Protein AF-A0A930XML5-F1 (afdb_monomer_lite)

Radius of gyration: 14.66 Å; chains: 1; bounding box: 40×23×38 Å

Structure (mmCIF, N/CA/C/O backbone):
data_AF-A0A930XML5-F1
#
_entry.id   AF-A0A930XML5-F1
#
loop_
_atom_site.group_PDB
_atom_site.id
_atom_site.type_symbol
_atom_site.label_atom_id
_atom_site.label_alt_id
_atom_site.label_comp_id
_atom_site.label_asym_id
_atom_site.label_entity_id
_atom_site.label_seq_id
_atom_site.pdbx_PDB_ins_code
_atom_site.Cartn_x
_atom_site.Cartn_y
_atom_site.Cartn_z
_atom_site.occupancy
_atom_site.B_iso_or_equiv
_atom_site.auth_seq_id
_atom_site.auth_comp_id
_atom_site.auth_asym_id
_atom_site.auth_atom_id
_atom_site.pdbx_PDB_model_num
ATOM 1 N N . MET A 1 1 ? 22.984 3.174 -24.358 1.00 62.47 1 MET A N 1
ATOM 2 C CA . MET A 1 1 ? 22.292 4.463 -24.583 1.00 62.47 1 MET A CA 1
ATOM 3 C C . MET A 1 1 ? 20.825 4.255 -24.240 1.00 62.47 1 MET A C 1
ATOM 5 O O . MET A 1 1 ? 20.259 3.301 -24.752 1.00 62.47 1 MET A O 1
ATOM 9 N N . SER A 1 2 ? 20.248 5.058 -23.342 1.00 86.25 2 SER A N 1
ATOM 10 C CA . SER A 1 2 ? 18.819 5.018 -22.988 1.00 86.25 2 SER A CA 1
ATOM 11 C C . SER A 1 2 ? 18.193 6.345 -23.411 1.00 86.25 2 SER A C 1
ATOM 13 O O . SER A 1 2 ? 18.753 7.391 -23.087 1.00 86.25 2 SER A O 1
ATOM 15 N N . ILE A 1 3 ? 17.097 6.304 -24.173 1.00 93.31 3 ILE A N 1
ATOM 16 C CA . ILE A 1 3 ? 16.403 7.495 -24.682 1.00 93.31 3 ILE A CA 1
ATOM 17 C C . ILE A 1 3 ? 14.961 7.455 -24.157 1.00 93.31 3 ILE A C 1
ATOM 19 O O . ILE A 1 3 ? 14.250 6.495 -24.459 1.00 93.31 3 ILE A O 1
ATOM 23 N N . PRO A 1 4 ? 14.517 8.452 -23.371 1.00 92.69 4 PRO A N 1
ATOM 24 C CA . PRO A 1 4 ? 13.145 8.509 -22.875 1.00 92.69 4 PRO A CA 1
ATOM 25 C C . PRO A 1 4 ? 12.133 8.646 -24.017 1.00 92.69 4 PRO A C 1
ATOM 27 O O . PRO A 1 4 ? 12.318 9.471 -24.909 1.00 92.69 4 PRO A O 1
ATOM 30 N N . ILE A 1 5 ? 11.053 7.862 -23.962 1.00 95.50 5 ILE A N 1
ATOM 31 C CA . ILE A 1 5 ? 9.984 7.868 -24.979 1.00 95.50 5 ILE A CA 1
ATOM 32 C C . ILE A 1 5 ? 8.635 8.347 -24.436 1.00 95.50 5 ILE A C 1
ATOM 34 O O . ILE A 1 5 ? 7.843 8.922 -25.175 1.00 95.50 5 ILE A O 1
ATOM 38 N N . ALA A 1 6 ? 8.367 8.112 -23.152 1.00 94.25 6 ALA A N 1
ATOM 39 C CA . ALA A 1 6 ? 7.114 8.446 -22.493 1.00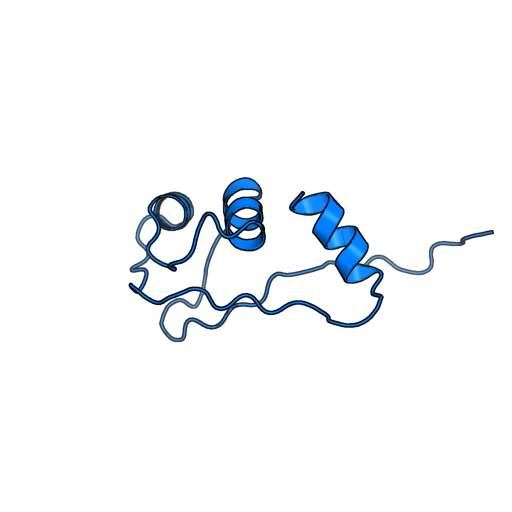 94.25 6 ALA A CA 1
ATOM 40 C C . ALA A 1 6 ? 7.317 8.527 -20.976 1.00 94.25 6 ALA A C 1
ATOM 42 O O . ALA A 1 6 ? 8.304 8.016 -20.442 1.00 94.25 6 ALA A O 1
ATOM 43 N N . VAL A 1 7 ? 6.350 9.142 -20.297 1.00 93.50 7 VAL A N 1
ATOM 44 C CA . VAL A 1 7 ? 6.226 9.143 -18.837 1.00 93.50 7 VAL A CA 1
ATOM 45 C C . VAL A 1 7 ? 4.948 8.394 -18.481 1.00 93.50 7 VAL A C 1
ATOM 47 O O . VAL A 1 7 ? 3.897 8.651 -19.066 1.00 93.50 7 VAL A O 1
ATOM 50 N N . SER A 1 8 ? 5.037 7.476 -17.526 1.00 92.69 8 SER A N 1
ATOM 51 C CA . SER A 1 8 ? 3.895 6.762 -16.961 1.00 92.69 8 SER A CA 1
ATOM 52 C C . SER A 1 8 ? 3.872 6.917 -15.442 1.00 92.69 8 SER A C 1
ATOM 54 O O . SER A 1 8 ? 4.882 7.250 -14.819 1.00 92.69 8 SER A O 1
ATOM 56 N N . ALA A 1 9 ? 2.700 6.696 -14.851 1.00 93.00 9 ALA A N 1
ATOM 57 C CA . ALA A 1 9 ? 2.514 6.655 -13.408 1.00 93.00 9 ALA A CA 1
ATOM 58 C C . ALA A 1 9 ? 2.214 5.221 -12.958 1.00 93.00 9 ALA A C 1
ATOM 60 O O . ALA A 1 9 ? 1.613 4.441 -13.699 1.00 93.00 9 ALA A O 1
ATOM 61 N N . ILE A 1 10 ? 2.612 4.897 -11.730 1.00 93.69 10 ILE A N 1
ATOM 62 C CA . ILE A 1 10 ? 2.264 3.647 -11.054 1.00 93.69 10 ILE A CA 1
ATOM 63 C C . ILE A 1 10 ? 1.220 3.978 -9.990 1.00 93.69 10 ILE A C 1
ATOM 65 O O . ILE A 1 10 ? 1.400 4.924 -9.224 1.00 93.69 10 ILE A O 1
ATOM 69 N N . ALA A 1 11 ? 0.146 3.195 -9.941 1.00 93.12 11 ALA A N 1
ATOM 70 C CA . ALA A 1 11 ? -0.883 3.285 -8.914 1.00 93.12 11 ALA A CA 1
ATOM 71 C C . ALA A 1 11 ? -0.944 1.980 -8.113 1.00 93.12 11 ALA A C 1
ATOM 73 O O . ALA A 1 11 ? -0.719 0.896 -8.657 1.00 93.12 11 ALA A O 1
ATOM 74 N N . LEU A 1 12 ? -1.273 2.089 -6.826 1.00 94.62 12 LEU A N 1
ATOM 75 C CA . LEU A 1 12 ? -1.576 0.939 -5.982 1.00 94.62 12 LEU A CA 1
ATOM 76 C C . LEU A 1 12 ? -3.060 0.605 -6.124 1.00 94.62 12 LEU A C 1
ATOM 78 O O . LEU A 1 12 ? -3.919 1.407 -5.766 1.00 94.62 12 LEU A O 1
ATOM 82 N N . ALA A 1 13 ? -3.353 -0.575 -6.661 1.00 95.69 13 ALA A N 1
ATOM 83 C CA . ALA A 1 13 ? -4.711 -1.097 -6.711 1.00 95.69 13 ALA A CA 1
ATOM 84 C C . ALA A 1 13 ? -5.037 -1.850 -5.414 1.00 95.69 13 ALA A C 1
ATOM 86 O O . ALA A 1 13 ? -4.180 -2.532 -4.850 1.00 95.69 13 ALA A O 1
ATOM 87 N N . TYR A 1 14 ? -6.286 -1.753 -4.968 1.00 97.06 14 TYR A N 1
ATOM 88 C CA . TYR A 1 14 ? -6.798 -2.432 -3.780 1.00 97.06 14 TYR A CA 1
ATOM 89 C C . TYR A 1 14 ? -8.210 -2.972 -4.042 1.00 97.06 14 TYR A C 1
ATOM 91 O O . TYR A 1 14 ? -8.837 -2.631 -5.045 1.00 97.06 14 TYR A O 1
ATOM 99 N N . ASN A 1 15 ? -8.692 -3.847 -3.156 1.00 96.88 15 ASN A N 1
ATOM 100 C CA . ASN A 1 15 ? -10.032 -4.426 -3.237 1.00 96.88 15 ASN A CA 1
ATOM 101 C C . ASN A 1 15 ? -10.736 -4.317 -1.881 1.00 96.88 15 ASN A C 1
ATOM 103 O O . ASN A 1 15 ? -10.543 -5.167 -1.012 1.00 96.88 15 ASN A O 1
ATOM 107 N N . LEU A 1 16 ? -11.534 -3.262 -1.730 1.00 96.62 16 LEU A N 1
ATOM 108 C CA . LEU A 1 16 ? -12.408 -3.007 -0.590 1.00 96.62 16 LEU A CA 1
ATOM 109 C C . LEU A 1 16 ? -13.760 -2.529 -1.141 1.00 96.62 16 LEU A C 1
ATOM 111 O O . LEU A 1 16 ? -13.874 -1.355 -1.488 1.00 96.62 16 LEU A O 1
ATOM 115 N N . PRO A 1 17 ? -14.766 -3.414 -1.278 1.00 91.06 17 PRO A N 1
ATOM 116 C CA . PRO A 1 17 ? -16.033 -3.076 -1.936 1.00 91.06 17 PRO A CA 1
ATOM 117 C C . PRO A 1 17 ? -16.742 -1.849 -1.350 1.00 91.06 17 PRO A C 1
ATOM 119 O O . PRO A 1 17 ? -17.328 -1.073 -2.101 1.00 91.06 17 PRO A O 1
ATOM 122 N N . ASP A 1 18 ? -16.637 -1.658 -0.034 1.00 93.25 18 ASP A N 1
ATOM 123 C CA . ASP A 1 18 ? -17.324 -0.591 0.703 1.00 93.25 18 ASP A CA 1
ATOM 124 C C . ASP A 1 18 ? -16.459 0.669 0.911 1.00 93.25 18 ASP A C 1
ATOM 126 O O . ASP A 1 18 ? -16.929 1.658 1.469 1.00 93.25 18 ASP A O 1
ATOM 130 N N . VAL A 1 19 ? -15.204 0.667 0.441 1.00 96.44 19 VAL A N 1
ATOM 131 C CA . VAL A 1 19 ? -14.273 1.802 0.557 1.00 96.44 19 VAL A CA 1
ATOM 132 C C . VAL A 1 19 ? -13.859 2.250 -0.849 1.00 96.44 19 VAL A C 1
ATOM 134 O O . VAL A 1 19 ? -12.861 1.766 -1.379 1.00 96.44 19 VAL A O 1
ATOM 137 N N . PRO A 1 20 ? -14.616 3.154 -1.498 1.00 93.75 20 PRO A N 1
ATOM 138 C CA . PRO A 1 20 ? -14.354 3.555 -2.883 1.00 93.75 20 PRO A CA 1
ATOM 139 C C . PRO A 1 20 ? -13.159 4.509 -3.036 1.00 93.75 20 PRO A C 1
ATOM 141 O O . PRO A 1 20 ? -12.582 4.607 -4.119 1.00 93.75 20 PRO A O 1
ATOM 144 N N . GLU A 1 21 ? -12.798 5.231 -1.972 1.00 95.38 21 GLU A N 1
ATOM 145 C CA . GLU A 1 21 ? -11.645 6.129 -1.936 1.00 95.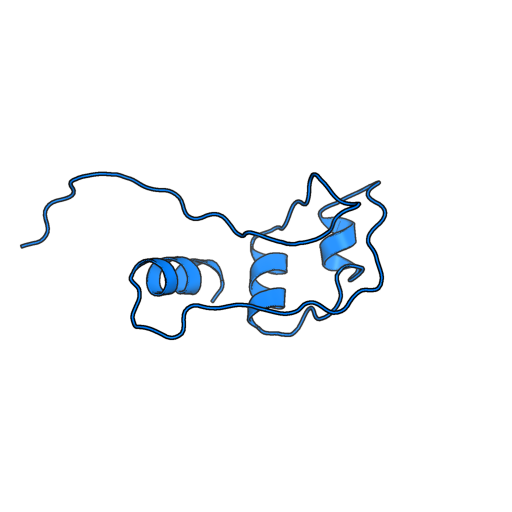38 21 GLU A CA 1
ATOM 146 C C . GLU A 1 21 ? -10.802 5.821 -0.699 1.00 95.38 21 GLU A C 1
ATOM 148 O O . GLU A 1 21 ? -11.224 6.057 0.431 1.00 95.38 21 GLU A O 1
ATOM 153 N N . LEU A 1 22 ? -9.596 5.310 -0.935 1.00 97.38 22 LEU A N 1
ATOM 154 C CA . LEU A 1 22 ? -8.594 5.051 0.085 1.00 97.38 22 LEU A CA 1
ATOM 155 C C . LEU A 1 22 ? -7.346 5.884 -0.203 1.00 97.38 22 LEU A C 1
ATOM 157 O O . LEU A 1 22 ? -6.801 5.870 -1.309 1.00 97.38 22 LEU A O 1
ATOM 161 N N . LYS A 1 23 ? -6.872 6.588 0.818 1.00 97.56 23 LYS A N 1
ATOM 162 C CA . LYS A 1 23 ? -5.624 7.346 0.818 1.00 97.56 23 LYS A CA 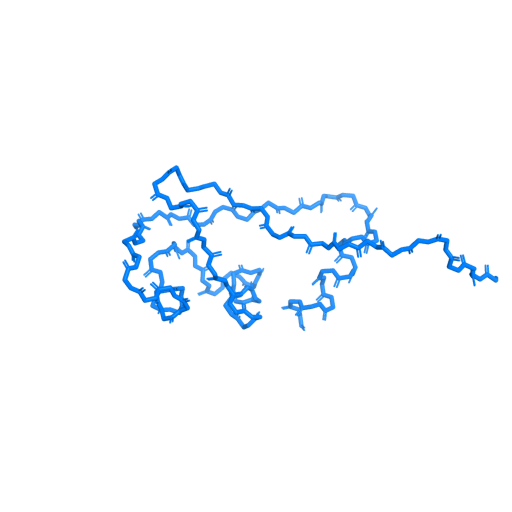1
ATOM 163 C C . LYS A 1 23 ? -4.586 6.573 1.603 1.00 97.56 23 LYS A C 1
ATOM 165 O O . LYS A 1 23 ? -4.848 6.097 2.699 1.00 97.56 23 LYS A O 1
ATOM 170 N N . LEU A 1 24 ? -3.394 6.453 1.040 1.00 97.38 24 LEU A N 1
ATOM 171 C CA . LEU A 1 24 ? -2.259 5.854 1.723 1.00 97.38 24 LEU A CA 1
ATOM 172 C C . LEU A 1 24 ? -1.090 6.817 1.612 1.00 97.38 24 LEU A C 1
ATOM 174 O O . LEU A 1 24 ? -0.667 7.177 0.510 1.00 97.38 24 LEU A O 1
ATOM 178 N N . SER A 1 25 ? -0.557 7.237 2.755 1.00 97.25 25 SER A N 1
ATOM 179 C CA . SER A 1 25 ? 0.712 7.949 2.776 1.00 97.25 25 SER A CA 1
ATOM 180 C C . SER A 1 25 ? 1.837 7.030 2.289 1.00 97.25 25 SER A C 1
ATOM 182 O O . SER A 1 25 ? 1.713 5.797 2.246 1.00 97.25 25 SER A O 1
ATOM 184 N N . ARG A 1 26 ? 2.983 7.621 1.936 1.00 95.62 26 ARG A N 1
ATOM 185 C CA . ARG A 1 26 ? 4.173 6.848 1.556 1.00 95.62 26 ARG A CA 1
ATOM 186 C C . ARG A 1 26 ? 4.589 5.878 2.666 1.00 95.62 26 ARG A C 1
ATOM 188 O O . ARG A 1 26 ? 4.895 4.727 2.377 1.00 95.62 26 ARG A O 1
ATOM 195 N N . THR A 1 27 ? 4.573 6.335 3.918 1.00 97.38 27 THR A N 1
ATOM 196 C CA . THR A 1 27 ? 4.971 5.531 5.081 1.00 97.38 27 THR A CA 1
ATOM 197 C C . THR A 1 27 ? 4.004 4.376 5.320 1.00 97.38 27 THR A C 1
ATOM 199 O O . THR A 1 27 ? 4.449 3.244 5.481 1.00 97.38 27 THR A O 1
ATOM 202 N N . THR A 1 28 ? 2.693 4.631 5.272 1.00 98.06 28 THR A N 1
ATOM 203 C CA . THR A 1 28 ? 1.669 3.584 5.409 1.00 98.06 28 THR A CA 1
ATOM 204 C C . THR A 1 28 ? 1.797 2.551 4.291 1.00 98.06 28 THR A C 1
ATOM 206 O O . THR A 1 28 ? 1.800 1.352 4.553 1.00 98.06 28 THR A O 1
ATOM 209 N N . SER A 1 29 ? 2.001 3.000 3.048 1.00 97.44 29 SER A N 1
ATOM 210 C CA . SER A 1 29 ? 2.247 2.103 1.914 1.00 97.44 29 SER A CA 1
ATOM 211 C C . SER A 1 29 ? 3.481 1.227 2.157 1.00 97.44 29 SER A C 1
ATOM 213 O O . SER A 1 29 ? 3.400 0.009 2.042 1.00 97.44 29 SER A O 1
ATOM 215 N N . ALA A 1 30 ? 4.609 1.821 2.557 1.00 97.31 30 ALA A N 1
ATOM 216 C CA . ALA A 1 30 ? 5.835 1.090 2.873 1.00 97.31 30 ALA A CA 1
ATOM 217 C C . ALA A 1 30 ? 5.629 0.033 3.964 1.00 97.31 30 ALA A C 1
ATOM 219 O O . ALA A 1 30 ? 6.028 -1.120 3.802 1.00 97.31 30 ALA A O 1
ATOM 220 N N . ASP A 1 31 ? 4.949 0.392 5.051 1.00 98.06 31 ASP A N 1
ATOM 221 C CA . ASP A 1 31 ? 4.678 -0.531 6.148 1.00 98.06 31 ASP A CA 1
ATOM 222 C C . ASP A 1 31 ? 3.741 -1.687 5.745 1.00 98.06 31 ASP A C 1
ATOM 224 O O . ASP A 1 31 ? 3.895 -2.785 6.284 1.00 98.06 31 ASP A O 1
ATOM 228 N N . ILE A 1 32 ? 2.836 -1.495 4.775 1.00 97.94 32 ILE A N 1
ATOM 229 C CA . ILE A 1 32 ? 2.058 -2.590 4.165 1.00 97.94 32 ILE A CA 1
ATOM 230 C C . ILE A 1 32 ? 2.983 -3.535 3.384 1.00 97.94 32 ILE A C 1
ATOM 232 O O . ILE A 1 32 ? 2.950 -4.747 3.597 1.00 97.94 32 ILE A O 1
ATOM 236 N N . PHE A 1 33 ? 3.847 -3.004 2.509 1.00 96.56 33 PHE A N 1
ATOM 237 C CA . PHE A 1 33 ? 4.771 -3.825 1.707 1.00 96.56 33 PHE A CA 1
ATOM 238 C C . PHE A 1 33 ? 5.821 -4.558 2.560 1.00 96.56 33 PHE A C 1
ATOM 240 O O . PHE A 1 33 ? 6.249 -5.651 2.196 1.00 96.56 33 PHE A O 1
ATOM 247 N N . LEU A 1 34 ? 6.199 -3.994 3.712 1.00 95.56 34 LEU A N 1
ATOM 248 C CA . LEU A 1 34 ? 7.081 -4.627 4.701 1.00 95.56 34 LEU A CA 1
ATOM 249 C C . LEU A 1 34 ? 6.352 -5.610 5.635 1.00 95.56 34 LEU A C 1
ATOM 251 O O . LEU A 1 34 ? 6.999 -6.241 6.470 1.00 95.56 34 LEU A O 1
ATOM 255 N N . GLY A 1 35 ? 5.023 -5.726 5.537 1.00 96.19 35 GLY A N 1
ATOM 256 C CA . GLY A 1 35 ? 4.214 -6.611 6.379 1.00 96.19 35 GLY A CA 1
ATOM 257 C C . GLY A 1 35 ? 4.052 -6.148 7.832 1.00 96.19 35 GLY A C 1
ATOM 258 O O . GLY A 1 35 ? 3.692 -6.950 8.688 1.00 96.19 35 GLY A O 1
ATOM 259 N N . LYS A 1 36 ? 4.318 -4.870 8.137 1.00 98.12 36 LYS A N 1
ATOM 260 C CA . LYS A 1 36 ? 4.083 -4.278 9.469 1.00 98.12 36 LYS A CA 1
ATOM 261 C C . LYS A 1 36 ? 2.645 -3.806 9.668 1.00 98.12 36 LYS A C 1
ATOM 263 O O . LYS A 1 36 ? 2.210 -3.662 10.808 1.00 98.12 36 LYS A O 1
ATOM 268 N N . ILE A 1 37 ? 1.951 -3.496 8.577 1.00 98.44 37 ILE A N 1
ATOM 269 C CA . ILE A 1 37 ? 0.504 -3.282 8.542 1.00 98.44 37 ILE A CA 1
ATOM 270 C C . ILE A 1 37 ? -0.094 -4.503 7.858 1.00 98.44 37 ILE A C 1
ATOM 272 O O . ILE A 1 37 ? 0.278 -4.824 6.730 1.00 98.44 37 ILE A O 1
ATOM 276 N N . THR A 1 38 ? -0.980 -5.207 8.558 1.00 98.38 38 THR A N 1
ATOM 277 C CA . THR A 1 38 ? -1.514 -6.500 8.098 1.00 98.38 38 THR A CA 1
ATOM 278 C C . THR A 1 38 ? -3.036 -6.551 8.046 1.00 98.38 38 THR A C 1
ATOM 280 O O . THR A 1 38 ? -3.574 -7.505 7.489 1.00 98.38 38 THR A O 1
ATOM 283 N N . THR A 1 39 ? -3.729 -5.524 8.541 1.00 98.38 39 THR A N 1
ATOM 284 C CA . THR A 1 39 ? -5.186 -5.365 8.453 1.00 98.38 39 THR A CA 1
ATOM 285 C C . THR A 1 39 ? -5.540 -3.971 7.936 1.00 98.38 39 THR A C 1
ATOM 287 O O . THR A 1 39 ? -4.750 -3.034 8.064 1.00 98.38 39 THR A O 1
ATOM 290 N N . TRP A 1 40 ? -6.698 -3.840 7.286 1.00 98.31 40 TRP A N 1
ATOM 291 C CA . TRP A 1 40 ? -7.136 -2.583 6.666 1.00 98.31 40 TRP A CA 1
ATOM 292 C C . TRP A 1 40 ? -7.604 -1.523 7.667 1.00 98.31 40 TRP A C 1
ATOM 294 O O . TRP A 1 40 ? -7.567 -0.340 7.344 1.00 98.31 40 TRP A O 1
ATOM 304 N N . ASP A 1 41 ? -7.993 -1.930 8.870 1.00 98.00 41 ASP A N 1
ATOM 305 C CA . ASP A 1 41 ? -8.392 -1.069 9.985 1.00 98.00 41 ASP A CA 1
ATOM 306 C C . ASP A 1 41 ? -7.210 -0.593 10.851 1.00 98.00 41 ASP A C 1
ATOM 308 O O . ASP A 1 41 ? -7.420 0.029 11.894 1.00 98.00 41 ASP A O 1
ATOM 312 N N . ASP A 1 42 ? -5.963 -0.853 10.431 1.00 98.62 42 ASP A N 1
ATOM 313 C CA . ASP A 1 42 ? -4.775 -0.416 11.168 1.00 98.62 42 ASP A CA 1
ATOM 314 C C . ASP A 1 42 ? -4.835 1.100 11.450 1.00 98.62 42 ASP A C 1
ATOM 316 O O . ASP A 1 42 ? -5.125 1.887 10.538 1.00 98.62 42 ASP A O 1
ATOM 320 N N . PRO A 1 43 ? -4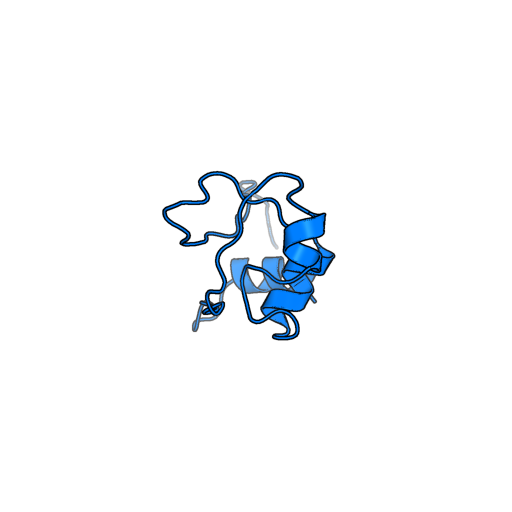.510 1.552 12.680 1.00 98.31 43 PRO A N 1
ATOM 321 C CA . PRO A 1 43 ? -4.603 2.960 13.059 1.00 98.31 43 PRO A CA 1
ATOM 322 C C . PRO A 1 43 ? -3.849 3.921 12.133 1.00 98.31 43 PRO A C 1
ATOM 324 O O . PRO A 1 43 ? -4.235 5.083 12.013 1.00 98.31 43 PRO A O 1
ATOM 327 N N . ARG A 1 44 ? -2.783 3.460 11.465 1.00 98.50 44 ARG A N 1
ATOM 328 C CA . ARG A 1 44 ? -2.033 4.259 10.482 1.00 98.50 44 ARG A CA 1
ATOM 329 C C . ARG A 1 44 ? -2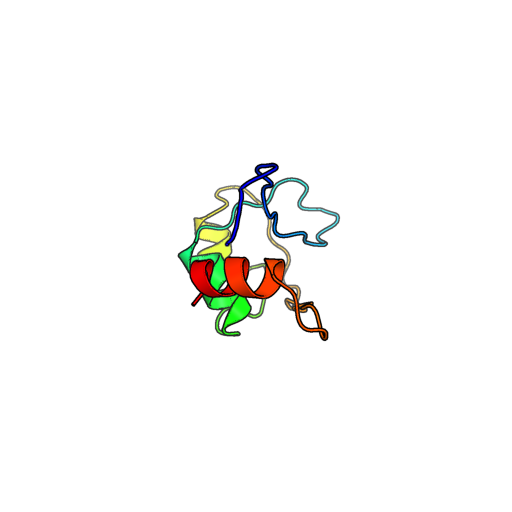.833 4.481 9.197 1.00 98.50 44 ARG A C 1
ATOM 331 O O . ARG A 1 44 ? -2.813 5.587 8.668 1.00 98.50 44 ARG A O 1
ATOM 338 N N . ILE A 1 45 ? -3.576 3.473 8.731 1.00 98.44 45 ILE A N 1
ATOM 339 C CA . ILE A 1 45 ? -4.498 3.618 7.593 1.00 98.44 45 ILE A CA 1
ATOM 340 C C . ILE A 1 45 ? -5.676 4.509 8.001 1.00 98.44 45 ILE A C 1
ATOM 342 O O . ILE A 1 45 ? -6.042 5.412 7.252 1.00 98.44 45 ILE A O 1
ATOM 346 N N . ALA A 1 46 ? -6.227 4.323 9.204 1.00 98.19 46 ALA A N 1
ATOM 347 C CA . ALA A 1 46 ? -7.307 5.168 9.717 1.00 98.19 46 ALA A CA 1
ATOM 348 C C . ALA A 1 46 ? -6.890 6.645 9.840 1.00 98.19 46 ALA A C 1
ATOM 350 O O . ALA A 1 46 ? -7.660 7.539 9.492 1.00 98.19 46 ALA A O 1
ATOM 351 N N . ALA A 1 47 ? -5.653 6.915 10.272 1.00 98.31 47 ALA A N 1
ATOM 352 C CA . ALA A 1 47 ? -5.108 8.269 10.349 1.00 98.31 47 ALA A CA 1
ATOM 353 C C . ALA A 1 47 ? -4.986 8.944 8.970 1.00 98.31 47 ALA A C 1
ATOM 355 O O . ALA A 1 47 ? -5.229 10.146 8.858 1.00 98.31 47 ALA A O 1
ATOM 356 N N . ASP A 1 48 ? -4.662 8.177 7.925 1.00 98.31 48 ASP A N 1
ATOM 357 C CA . ASP A 1 48 ? -4.624 8.668 6.541 1.00 98.31 48 ASP A CA 1
ATOM 358 C C . ASP A 1 48 ? -6.038 8.900 5.955 1.00 98.31 48 ASP A C 1
ATOM 360 O O . ASP A 1 48 ? -6.186 9.619 4.963 1.00 98.31 48 ASP A O 1
ATOM 364 N N . ASN A 1 49 ? -7.082 8.322 6.567 1.00 98.12 49 ASN A N 1
ATOM 365 C CA . ASN A 1 49 ? -8.463 8.303 6.069 1.00 98.12 49 ASN A CA 1
ATOM 366 C C . ASN A 1 49 ? -9.491 8.734 7.137 1.00 98.12 49 ASN A C 1
ATOM 368 O O . ASN A 1 49 ? -10.365 7.949 7.516 1.00 98.12 49 ASN A O 1
ATOM 372 N N . PRO A 1 50 ? -9.434 9.981 7.638 1.00 97.12 50 PRO A N 1
ATOM 373 C CA . PRO A 1 50 ? -10.357 10.436 8.671 1.00 97.12 50 PRO A CA 1
ATOM 374 C C . PRO A 1 50 ? -11.812 10.393 8.183 1.00 97.12 50 PRO A C 1
ATOM 376 O O . PRO A 1 50 ? -12.148 10.962 7.146 1.00 97.12 50 PRO A O 1
ATOM 379 N N . GLY A 1 51 ? -12.682 9.751 8.967 1.00 94.94 51 GLY A N 1
ATOM 380 C CA . GLY A 1 51 ? -14.114 9.629 8.669 1.00 94.94 51 GLY A CA 1
ATOM 381 C C . GLY A 1 51 ? -14.484 8.488 7.718 1.00 94.94 51 GLY A C 1
ATOM 382 O O . GLY A 1 51 ? -15.649 8.387 7.343 1.00 94.94 51 GLY A O 1
ATOM 383 N N . VAL A 1 52 ? -13.528 7.636 7.339 1.00 97.00 52 VAL A N 1
ATOM 384 C CA . VAL A 1 52 ? -13.784 6.415 6.566 1.00 97.00 52 VAL A CA 1
ATOM 385 C C . VAL A 1 52 ? -13.928 5.233 7.522 1.00 97.00 52 VAL A C 1
ATOM 387 O O . VAL A 1 52 ? -13.070 5.010 8.374 1.00 97.00 52 VAL A O 1
ATOM 390 N N . GLU A 1 53 ? -15.004 4.463 7.374 1.00 96.25 53 GLU A N 1
ATOM 391 C CA . GLU A 1 53 ? -15.162 3.189 8.076 1.00 96.25 53 GLU A CA 1
ATOM 392 C C . GLU A 1 53 ? -14.303 2.126 7.383 1.00 96.25 53 GLU A C 1
ATOM 394 O O . GLU A 1 53 ? -14.570 1.727 6.250 1.00 96.25 53 GLU A O 1
ATOM 399 N N . LEU A 1 54 ? -13.228 1.704 8.052 1.00 97.62 54 LEU A N 1
ATOM 400 C CA . LEU A 1 54 ? -12.304 0.697 7.538 1.00 97.62 54 LEU A CA 1
ATOM 401 C C . LEU A 1 54 ? -12.662 -0.682 8.106 1.00 97.62 54 LEU A C 1
ATOM 403 O O . LEU A 1 54 ? -12.908 -0.797 9.308 1.00 97.62 54 LEU A O 1
ATOM 407 N N . PRO A 1 55 ? -12.693 -1.735 7.274 1.00 97.00 55 PRO A N 1
ATOM 408 C CA . PRO A 1 55 ? -13.073 -3.061 7.733 1.00 97.00 55 PRO A CA 1
ATOM 409 C C . PRO A 1 55 ? -11.902 -3.783 8.414 1.00 97.00 55 PRO A C 1
ATOM 411 O O . PRO A 1 55 ? -10.759 -3.694 7.962 1.00 97.00 55 PRO A O 1
ATOM 414 N N . GLU A 1 56 ? -12.204 -4.592 9.434 1.00 96.88 56 GLU A N 1
ATOM 415 C CA . GLU A 1 56 ? -11.259 -5.520 10.079 1.00 96.88 56 GLU A CA 1
ATOM 416 C C . GLU A 1 56 ? -10.988 -6.730 9.160 1.00 96.88 56 GLU A C 1
ATOM 418 O O . GLU A 1 56 ? -11.383 -7.870 9.411 1.00 96.88 56 GLU A O 1
ATOM 423 N N . LEU A 1 57 ? -10.367 -6.467 8.009 1.00 97.44 57 LEU A N 1
ATOM 424 C CA . LEU A 1 57 ? -10.002 -7.469 7.013 1.00 97.44 57 LEU A CA 1
ATOM 425 C C . LEU A 1 57 ? -8.480 -7.564 6.890 1.00 97.44 57 LEU A C 1
ATOM 427 O O . LEU A 1 57 ? -7.805 -6.531 6.854 1.00 97.44 57 LEU A O 1
ATOM 431 N N . PRO A 1 58 ? -7.919 -8.779 6.748 1.00 98.19 58 PRO A N 1
ATOM 432 C CA . PRO A 1 58 ? -6.496 -8.941 6.506 1.00 98.19 58 PRO A CA 1
ATOM 433 C C . PRO A 1 58 ? -6.107 -8.388 5.131 1.00 98.19 58 PRO A C 1
ATOM 435 O O . PRO A 1 58 ? -6.806 -8.579 4.130 1.00 98.19 58 PRO A O 1
ATOM 438 N N . ILE A 1 59 ? -4.940 -7.757 5.061 1.00 98.44 59 ILE A N 1
ATOM 439 C CA . ILE A 1 59 ? -4.338 -7.317 3.808 1.00 98.44 59 ILE A CA 1
ATOM 440 C C . ILE A 1 59 ? -3.668 -8.514 3.141 1.00 98.44 59 ILE A C 1
ATOM 442 O O . ILE A 1 59 ? -2.742 -9.124 3.677 1.00 98.44 59 ILE A O 1
ATOM 446 N N . ARG A 1 60 ? -4.098 -8.817 1.916 1.00 97.75 60 ARG A N 1
ATOM 447 C CA . ARG A 1 60 ? -3.417 -9.773 1.043 1.00 97.75 60 ARG A CA 1
ATOM 448 C C . ARG A 1 60 ? -2.587 -9.020 0.014 1.00 97.75 60 ARG A C 1
ATOM 450 O O . ARG A 1 60 ? -3.120 -8.539 -0.983 1.00 97.75 60 ARG A O 1
ATOM 457 N N . LEU A 1 61 ? -1.280 -8.950 0.247 1.00 95.88 61 LEU A N 1
ATOM 458 C CA . LEU A 1 61 ? -0.355 -8.311 -0.680 1.00 95.88 61 LEU A CA 1
ATOM 459 C C . LEU A 1 61 ? -0.2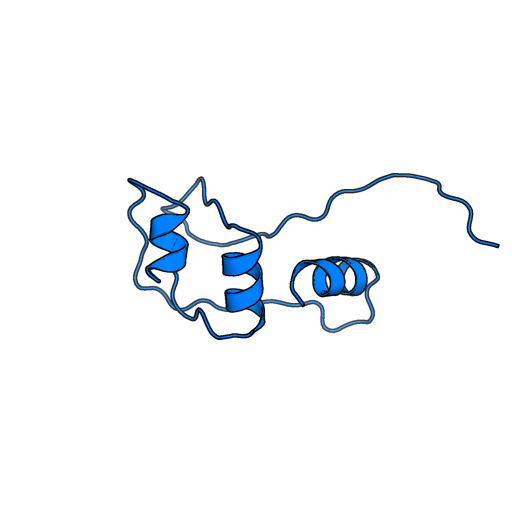07 -9.147 -1.961 1.00 95.88 61 LEU A C 1
ATOM 461 O O . LEU A 1 61 ? 0.038 -10.354 -1.908 1.00 95.88 61 LEU A O 1
ATOM 465 N N . VAL A 1 62 ? -0.340 -8.496 -3.115 1.00 95.69 62 VAL A N 1
ATOM 466 C CA . VAL A 1 62 ? -0.102 -9.091 -4.434 1.00 95.69 62 VAL A CA 1
ATOM 467 C C . VAL A 1 62 ? 1.039 -8.330 -5.091 1.00 95.69 62 VAL A C 1
ATOM 469 O O . VAL A 1 62 ? 0.989 -7.109 -5.213 1.00 95.69 62 VAL A O 1
ATOM 472 N N . VAL A 1 63 ? 2.070 -9.057 -5.516 1.00 93.94 63 VAL A N 1
ATOM 473 C CA . VAL A 1 63 ? 3.254 -8.501 -6.179 1.00 93.94 63 VAL A CA 1
ATOM 474 C C . VAL A 1 63 ? 3.529 -9.240 -7.484 1.00 93.94 63 VAL A C 1
ATOM 476 O O . VAL A 1 63 ? 3.097 -10.379 -7.672 1.00 93.94 63 VAL A O 1
ATOM 479 N N . ARG A 1 64 ? 4.252 -8.589 -8.398 1.00 94.06 64 ARG A N 1
ATOM 480 C CA . ARG A 1 64 ? 4.745 -9.223 -9.628 1.00 94.06 64 ARG A CA 1
ATOM 481 C C . ARG A 1 64 ? 5.774 -10.296 -9.272 1.00 94.06 64 ARG A C 1
ATOM 483 O O . ARG A 1 64 ? 6.672 -10.042 -8.475 1.00 94.06 64 ARG A O 1
ATOM 490 N N . ALA A 1 65 ? 5.637 -11.477 -9.869 1.00 94.69 65 ALA A N 1
ATOM 491 C CA . ALA A 1 65 ? 6.571 -12.587 -9.674 1.00 94.69 65 ALA A CA 1
ATOM 492 C C . ALA A 1 65 ? 7.760 -12.539 -10.650 1.00 94.69 65 ALA A C 1
ATOM 494 O O . ALA A 1 65 ? 8.819 -13.094 -10.371 1.00 94.69 65 ALA A O 1
ATOM 495 N N . ASP A 1 66 ? 7.580 -11.898 -11.803 1.00 93.75 66 ASP A N 1
ATOM 496 C CA . ASP A 1 66 ? 8.576 -11.745 -12.855 1.00 93.75 66 ASP A CA 1
ATOM 497 C C . ASP A 1 66 ? 9.404 -10.459 -12.693 1.00 93.75 66 ASP A C 1
ATOM 499 O O . ASP A 1 66 ? 9.008 -9.509 -12.012 1.00 93.75 66 ASP A O 1
ATOM 503 N N . ALA A 1 67 ? 10.569 -10.418 -13.346 1.00 90.50 67 ALA A N 1
ATOM 504 C CA . ALA A 1 67 ? 11.402 -9.223 -13.375 1.00 90.50 67 ALA A CA 1
ATOM 505 C C . ALA A 1 67 ? 10.656 -8.076 -14.077 1.00 90.50 67 ALA A C 1
ATOM 507 O O . ALA A 1 67 ? 10.303 -8.176 -15.251 1.00 90.50 67 ALA A O 1
ATOM 508 N N . SER A 1 68 ? 10.434 -6.976 -13.357 1.00 93.31 68 SER A N 1
ATOM 509 C CA . SER A 1 68 ? 9.600 -5.861 -13.808 1.00 93.31 68 SER A CA 1
ATOM 510 C C . SER A 1 68 ? 10.246 -4.523 -13.457 1.00 93.31 68 SER A C 1
ATOM 512 O O . SER A 1 68 ? 10.698 -4.304 -12.329 1.00 93.31 68 SER A O 1
ATOM 514 N N . GLY A 1 69 ? 10.274 -3.610 -14.433 1.00 89.69 69 GLY A N 1
ATOM 515 C CA . GLY A 1 69 ? 10.730 -2.235 -14.222 1.00 89.69 69 GLY A CA 1
ATOM 516 C C . GLY A 1 69 ? 9.801 -1.465 -13.282 1.00 89.69 69 GLY A C 1
ATOM 517 O O . GLY A 1 69 ? 10.271 -0.676 -12.466 1.00 89.69 69 GLY A O 1
ATOM 518 N N . GLU A 1 70 ? 8.498 -1.750 -13.326 1.00 92.19 70 GLU A N 1
ATOM 519 C CA . GLU A 1 70 ? 7.512 -1.193 -12.400 1.00 92.19 70 GLU A CA 1
ATOM 520 C C . GLU A 1 70 ? 7.788 -1.640 -10.964 1.00 92.19 70 GLU A C 1
ATOM 522 O O . GLU A 1 70 ? 7.770 -0.806 -10.061 1.00 92.19 70 GLU A O 1
ATOM 527 N N . SER A 1 71 ? 8.131 -2.917 -10.754 1.00 92.69 71 SER A N 1
ATOM 528 C CA . SER A 1 71 ? 8.562 -3.409 -9.440 1.00 92.69 71 SER A CA 1
ATOM 529 C C . SER A 1 71 ? 9.803 -2.672 -8.938 1.00 92.69 71 SER A C 1
ATOM 531 O O . SER A 1 71 ? 9.864 -2.321 -7.762 1.00 92.69 71 SER A O 1
ATOM 533 N N . MET A 1 72 ? 10.780 -2.391 -9.808 1.00 92.50 72 MET A N 1
ATOM 534 C CA . MET A 1 72 ? 11.987 -1.641 -9.434 1.00 92.50 72 MET A CA 1
ATOM 535 C C . MET A 1 72 ? 11.660 -0.200 -9.016 1.00 92.50 72 MET A C 1
ATOM 537 O O . MET A 1 72 ? 12.154 0.264 -7.988 1.00 92.50 72 MET A O 1
ATOM 541 N N . ILE A 1 73 ? 10.803 0.492 -9.773 1.00 92.62 73 ILE A N 1
ATOM 542 C CA . ILE A 1 73 ? 10.352 1.851 -9.438 1.00 92.62 73 ILE A CA 1
ATOM 543 C C . ILE A 1 73 ? 9.573 1.842 -8.117 1.00 92.62 73 ILE A C 1
ATOM 545 O O . ILE A 1 73 ? 9.857 2.650 -7.233 1.00 92.62 73 ILE A O 1
ATOM 549 N N . LEU A 1 74 ? 8.627 0.911 -7.958 1.00 93.38 74 LEU A N 1
ATOM 550 C CA . LEU A 1 74 ? 7.813 0.793 -6.750 1.00 93.38 74 LEU A CA 1
ATOM 551 C C . LEU A 1 74 ? 8.670 0.474 -5.524 1.00 93.38 74 LEU A C 1
ATOM 553 O O . LEU A 1 74 ? 8.480 1.096 -4.485 1.00 93.38 74 LEU A O 1
ATOM 557 N N . THR A 1 75 ? 9.649 -0.425 -5.650 1.00 92.38 75 THR A N 1
ATOM 558 C CA . THR A 1 75 ? 10.578 -0.750 -4.556 1.00 92.38 75 THR A CA 1
ATOM 559 C C . THR A 1 75 ? 11.336 0.493 -4.104 1.00 92.38 75 THR A C 1
ATOM 561 O O . THR A 1 75 ? 11.397 0.750 -2.914 1.00 92.38 75 THR A O 1
ATOM 564 N N . GLY A 1 76 ? 11.828 1.330 -5.024 1.00 91.81 76 GLY A N 1
ATOM 565 C CA . GLY A 1 76 ? 12.476 2.597 -4.656 1.00 91.81 76 GLY A CA 1
ATOM 566 C C . GLY A 1 76 ? 11.548 3.611 -3.966 1.00 91.81 76 GLY A C 1
ATOM 567 O O . GLY A 1 76 ? 12.024 4.520 -3.289 1.00 91.81 76 GLY A O 1
ATOM 568 N N . PHE A 1 77 ? 10.228 3.470 -4.120 1.00 89.44 77 PHE A N 1
ATOM 569 C CA . PHE A 1 77 ? 9.241 4.289 -3.419 1.00 89.44 77 PHE A CA 1
ATOM 570 C C . PHE A 1 77 ? 8.927 3.754 -2.014 1.00 89.44 77 PHE A C 1
ATOM 572 O O . PHE A 1 77 ? 8.835 4.561 -1.084 1.00 89.44 77 PHE A O 1
ATOM 579 N N . VAL A 1 78 ? 8.767 2.433 -1.860 1.00 88.94 78 VAL A N 1
ATOM 580 C CA . VAL A 1 78 ? 8.304 1.783 -0.614 1.00 88.94 78 VAL A CA 1
ATOM 581 C C . VAL A 1 78 ? 9.415 1.226 0.284 1.00 88.94 78 VAL A C 1
ATOM 583 O O . VAL A 1 78 ? 9.121 0.873 1.423 1.00 88.94 78 VAL A O 1
ATOM 586 N N . ALA A 1 79 ? 10.652 1.125 -0.206 1.00 80.25 79 ALA A N 1
ATOM 587 C CA . ALA A 1 79 ? 11.821 0.675 0.557 1.00 80.25 79 ALA A CA 1
ATOM 588 C C . ALA A 1 79 ? 12.671 1.837 1.095 1.00 80.25 79 ALA A C 1
ATOM 590 O O . ALA A 1 79 ? 12.566 2.974 0.570 1.00 80.25 79 ALA A O 1
#

Secondary structure (DSSP, 8-state):
----------------TT-S-----HHHHHHHHTTS--BTT-HHHHHHSTT------B-------S--HHHHHHHHHH-

Sequence (79 aa):
MSIPIAVSAIALAYNLPDVPELKLSRTTSADIFLGKITTWDDPRIAADNPGVELPELPIRLVVRADASGESMILTGFVA

Foldseek 3Di:
DDDDDDDDDDDDDDDDPQPPDFFDDLANLLCVVVVVDFFQVPVNSCVRPPPDDTDRHTDDDDDDPDDDPSNVVVVVSND

pLDDT: mean 94.86, std 4.86, range [62.47, 98.62]